Protein AF-A0A955YXK1-F1 (afdb_monomer_lite)

Sequence (145 aa):
RSDIGRSFACVRCGAPLEVPFTFRALNVTCPHCATVNGFEPGTNIRMAELCVHPLCEEAAWQQWLGMRQAERAKNAARPVTIHHLKAYERAQLAFWHAYLSARVRLLPDTAQAFDADLRGKMRFFYDMMDREGPWIQAGRPRDLV

pLDDT: mean 92.09, std 10.31, range [40.41, 98.75]

Secondary structure (DSSP, 8-state):
---TTPPPB-TTT--B------SS-EEEE-TTT--EEEE---HHHHHHGGGHHHHHHHHTHHHHHHHHHHHHHHHH-SS--HHHHHHHHHHHHHHHHHHHHHHHHH-GGGGGGHHHHHHHHHHHHHHHHTT-HHHHHTT---S-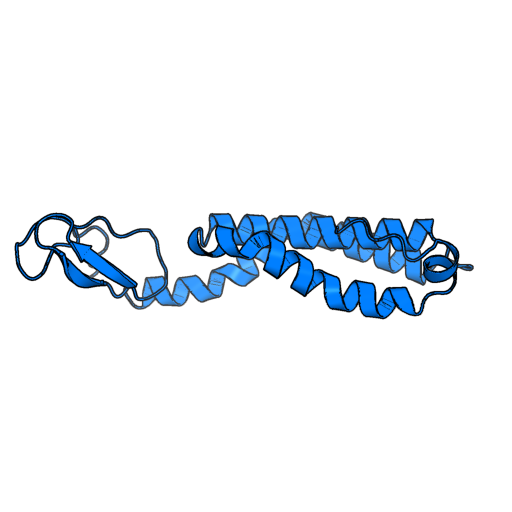-

Structure (mmCIF, N/CA/C/O backbone):
data_AF-A0A955YXK1-F1
#
_entry.id   AF-A0A955YXK1-F1
#
loop_
_atom_site.group_PDB
_atom_site.id
_atom_site.type_symbol
_atom_site.label_atom_id
_atom_site.label_alt_id
_atom_site.label_comp_id
_atom_site.label_asym_id
_atom_site.label_entity_id
_atom_site.label_seq_id
_atom_site.pdbx_PDB_ins_code
_atom_site.Cartn_x
_atom_site.Cartn_y
_atom_site.Cartn_z
_atom_site.occupancy
_atom_site.B_iso_or_equiv
_atom_site.auth_seq_id
_atom_site.auth_comp_id
_atom_site.auth_asym_id
_atom_site.auth_atom_id
_atom_site.pdbx_PDB_model_num
ATOM 1 N N . ARG A 1 1 ? -2.979 1.747 37.521 1.00 40.41 1 ARG A N 1
ATOM 2 C CA . ARG A 1 1 ? -3.430 0.332 37.516 1.00 40.41 1 ARG A CA 1
ATOM 3 C C . ARG A 1 1 ? -3.765 -0.010 36.074 1.00 40.41 1 ARG A C 1
ATOM 5 O O . ARG A 1 1 ? -4.441 0.793 35.454 1.00 40.41 1 ARG A O 1
ATOM 12 N N . SER A 1 2 ? -3.221 -1.090 35.516 1.00 42.56 2 SER A N 1
ATOM 13 C CA . SER A 1 2 ? -3.483 -1.466 34.125 1.00 42.56 2 SER A CA 1
ATOM 14 C C . SER A 1 2 ? -4.878 -2.087 34.015 1.00 42.56 2 SER A C 1
ATOM 16 O O . SER A 1 2 ? -5.072 -3.210 34.468 1.00 42.56 2 SER A O 1
ATOM 18 N N . ASP A 1 3 ? -5.836 -1.385 33.406 1.00 55.44 3 ASP A N 1
ATOM 19 C CA . ASP A 1 3 ? -7.173 -1.909 33.056 1.00 55.44 3 ASP A CA 1
ATOM 20 C C . ASP A 1 3 ? -7.130 -2.910 31.875 1.00 55.44 3 ASP A C 1
ATOM 22 O O . ASP A 1 3 ? -8.092 -3.069 31.125 1.00 55.44 3 ASP A O 1
ATOM 26 N N . ILE A 1 4 ? -6.002 -3.602 31.683 1.00 49.75 4 ILE A N 1
ATOM 27 C CA . ILE A 1 4 ? -5.846 -4.611 30.635 1.00 49.75 4 ILE A CA 1
ATOM 28 C C . ILE A 1 4 ? -6.725 -5.807 31.025 1.00 49.75 4 ILE A C 1
ATOM 30 O O . ILE A 1 4 ? -6.424 -6.508 31.988 1.00 49.75 4 ILE A O 1
ATOM 34 N N . GLY A 1 5 ? -7.829 -6.005 30.297 1.00 56.66 5 GLY A N 1
ATOM 35 C CA . GLY A 1 5 ? -8.773 -7.112 30.494 1.00 56.66 5 GLY A CA 1
ATOM 36 C C . GLY A 1 5 ? -10.094 -6.752 31.185 1.00 56.66 5 GLY A C 1
ATOM 37 O O . GLY A 1 5 ? -10.901 -7.645 31.437 1.00 56.66 5 GLY A O 1
ATOM 38 N N . ARG A 1 6 ? -10.356 -5.474 31.493 1.00 66.69 6 ARG A N 1
ATOM 39 C CA . ARG A 1 6 ? -11.655 -5.064 32.050 1.00 66.69 6 ARG A CA 1
ATOM 40 C C . ARG A 1 6 ? -12.699 -4.962 30.932 1.00 66.69 6 ARG A C 1
ATOM 42 O O . ARG A 1 6 ? -12.473 -4.272 29.943 1.00 66.69 6 ARG A O 1
ATOM 49 N N . SER A 1 7 ? -13.839 -5.637 31.088 1.00 77.31 7 SER A N 1
ATOM 50 C CA . SER A 1 7 ? -14.945 -5.570 30.124 1.00 77.31 7 SER A CA 1
ATOM 51 C C . SER A 1 7 ? -15.477 -4.136 30.019 1.00 77.31 7 SER A C 1
ATOM 53 O O . SER A 1 7 ? -15.894 -3.563 31.029 1.00 77.31 7 SER A O 1
ATOM 55 N N . PHE A 1 8 ? -15.475 -3.560 28.815 1.00 88.25 8 PHE A N 1
ATOM 56 C CA . PHE A 1 8 ? -16.097 -2.263 28.553 1.00 88.25 8 PHE A CA 1
ATOM 57 C C . PHE A 1 8 ? -17.622 -2.414 28.634 1.00 88.25 8 PHE A C 1
ATOM 59 O O . PHE A 1 8 ? -18.180 -3.382 28.122 1.00 88.25 8 PHE A O 1
ATOM 66 N N . ALA A 1 9 ? -18.301 -1.494 29.314 1.00 93.31 9 ALA A N 1
ATOM 67 C CA . ALA A 1 9 ? -19.740 -1.566 29.549 1.00 93.31 9 ALA A CA 1
ATOM 68 C C . ALA A 1 9 ? -20.402 -0.227 29.233 1.00 93.31 9 ALA A C 1
ATOM 70 O O . ALA A 1 9 ? -19.787 0.833 29.352 1.00 93.31 9 ALA A O 1
ATOM 71 N N . CYS A 1 10 ? -21.669 -0.275 28.831 1.00 94.50 10 CYS A N 1
ATOM 72 C CA . CYS A 1 10 ? -22.421 0.920 28.495 1.00 94.50 10 CYS A CA 1
ATOM 73 C C . CYS A 1 10 ? -22.630 1.803 29.728 1.00 94.50 10 CYS A C 1
ATOM 75 O O . CYS A 1 10 ? -23.161 1.347 30.741 1.00 94.50 10 CYS A O 1
ATOM 77 N N . VAL A 1 11 ? -22.316 3.094 29.601 1.00 94.62 11 VAL A N 1
ATOM 78 C CA . VAL A 1 11 ? -22.447 4.070 30.696 1.00 94.62 11 VAL A CA 1
ATOM 79 C C . VAL A 1 11 ? -23.897 4.300 31.131 1.00 94.62 11 VAL A C 1
ATOM 81 O O . VAL A 1 11 ? -24.132 4.773 32.238 1.00 94.62 11 VAL A O 1
ATOM 84 N N . ARG A 1 12 ? -24.875 3.972 30.272 1.00 95.50 12 ARG A N 1
ATOM 85 C CA . ARG A 1 12 ? -26.305 4.160 30.552 1.00 95.50 12 ARG A CA 1
ATOM 86 C C . ARG A 1 12 ? -26.973 2.923 31.143 1.00 95.50 12 ARG A C 1
ATOM 88 O O . ARG A 1 12 ? -27.679 3.045 32.134 1.00 95.50 12 ARG A O 1
ATOM 95 N N . CYS A 1 13 ? -26.819 1.758 30.510 1.00 95.75 13 CYS A N 1
ATOM 96 C CA . CYS A 1 13 ? -27.560 0.548 30.893 1.0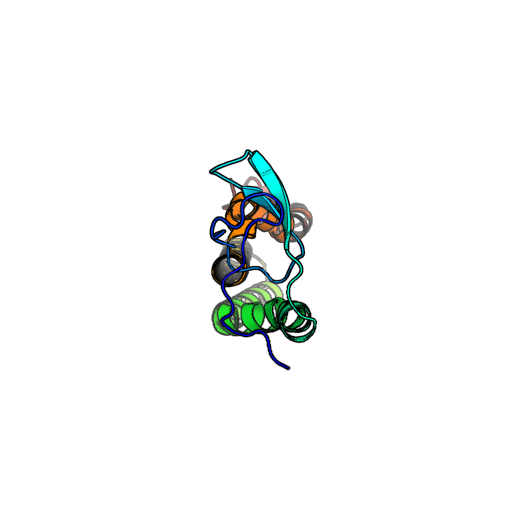0 95.75 13 CYS A CA 1
ATOM 97 C C . CYS A 1 13 ? -26.689 -0.560 31.498 1.00 95.75 13 CYS A C 1
ATOM 99 O O . CYS A 1 13 ? -27.216 -1.612 31.841 1.00 95.75 13 CYS A O 1
ATOM 101 N N . GLY A 1 14 ? -25.368 -0.372 31.584 1.00 94.00 14 GLY A N 1
ATOM 102 C CA . GLY A 1 14 ? -24.438 -1.357 32.146 1.00 94.00 14 GLY A CA 1
ATOM 103 C C . GLY A 1 14 ? -24.218 -2.611 31.294 1.00 94.00 14 GLY A C 1
ATOM 104 O O . GLY A 1 14 ? -23.428 -3.466 31.681 1.00 94.00 14 GLY A O 1
ATOM 105 N N . ALA A 1 15 ? -24.878 -2.732 30.136 1.00 93.81 15 ALA A N 1
ATOM 106 C CA . ALA A 1 15 ? -24.695 -3.871 29.240 1.00 93.81 15 ALA A CA 1
ATOM 107 C C . ALA A 1 15 ? -23.238 -3.945 28.742 1.00 93.81 15 ALA A C 1
ATOM 109 O O . ALA A 1 15 ? -22.654 -2.892 28.452 1.00 93.81 15 ALA A O 1
ATOM 110 N N . PRO A 1 16 ? -22.652 -5.149 28.613 1.00 92.38 16 PRO A N 1
ATOM 111 C CA . PRO A 1 16 ? -21.310 -5.309 28.069 1.00 92.38 16 PRO A CA 1
ATOM 112 C C . PRO A 1 16 ? -21.258 -4.817 26.619 1.00 92.38 16 PRO A C 1
ATOM 114 O O . PRO A 1 16 ? -22.212 -4.979 25.855 1.00 92.38 16 PRO A O 1
ATOM 117 N N . LEU A 1 17 ? -20.142 -4.195 26.254 1.00 91.19 17 LEU A N 1
ATOM 118 C CA . LEU A 1 17 ? -19.874 -3.685 24.918 1.00 91.19 17 LEU A CA 1
ATOM 119 C C . LEU A 1 17 ? -18.644 -4.382 24.351 1.00 91.19 17 LEU A C 1
ATOM 121 O O . LEU A 1 17 ? -17.569 -4.351 24.952 1.00 91.19 17 LEU A O 1
ATOM 125 N N . GLU A 1 18 ? -18.798 -4.969 23.169 1.00 87.88 18 GLU A N 1
ATOM 126 C CA . GLU A 1 18 ? -17.661 -5.432 22.387 1.00 87.88 18 GLU A CA 1
ATOM 127 C C . GLU A 1 18 ? -16.993 -4.234 21.719 1.00 87.88 18 GLU A C 1
ATOM 129 O O . GLU A 1 18 ? -17.614 -3.480 20.967 1.00 87.88 18 GLU A O 1
ATOM 134 N N . VAL A 1 19 ? -15.714 -4.048 22.029 1.00 84.88 19 VAL A N 1
ATOM 135 C CA . VAL A 1 19 ? -14.879 -3.020 21.418 1.00 84.88 19 VAL A CA 1
ATOM 136 C C . VAL A 1 19 ? -13.952 -3.720 20.431 1.00 84.88 19 VAL A C 1
ATOM 138 O O . VAL A 1 19 ? -13.187 -4.590 20.857 1.00 84.88 19 VAL A O 1
ATOM 141 N N . PRO A 1 20 ? -13.989 -3.381 19.130 1.00 80.88 20 PRO A N 1
ATOM 142 C CA . PRO A 1 20 ? -13.028 -3.930 18.184 1.00 80.88 20 PRO A CA 1
ATOM 143 C C . PRO A 1 20 ? -11.612 -3.519 18.592 1.00 80.88 20 PRO A C 1
ATOM 145 O O . PRO A 1 20 ? -11.404 -2.427 19.123 1.00 80.88 20 PRO A O 1
ATOM 148 N N . PHE A 1 21 ? -10.623 -4.377 18.335 1.00 80.06 21 PHE A N 1
ATOM 149 C CA . PHE A 1 21 ? -9.234 -4.006 18.583 1.00 80.06 21 PHE A CA 1
ATOM 150 C C . PHE A 1 21 ? -8.877 -2.749 17.783 1.00 80.06 21 PHE A C 1
ATOM 152 O O . PHE A 1 21 ? -9.132 -2.664 16.582 1.00 80.06 21 PHE A O 1
ATOM 159 N N . THR A 1 22 ? -8.301 -1.768 18.469 1.00 79.94 22 THR A N 1
ATOM 160 C CA . THR A 1 22 ? -8.033 -0.444 17.919 1.00 79.94 22 THR A CA 1
ATOM 161 C C . THR A 1 22 ? -6.900 0.225 18.687 1.00 79.94 22 THR A C 1
ATOM 163 O O . THR A 1 22 ? -6.743 0.037 19.896 1.00 79.94 22 THR A O 1
ATOM 166 N N . PHE A 1 23 ? -6.134 1.065 17.998 1.00 84.75 23 PHE A N 1
ATOM 167 C CA . PHE A 1 23 ? -5.234 2.012 18.657 1.00 84.75 23 PHE A CA 1
ATOM 168 C C . PHE A 1 23 ? -5.840 3.411 18.785 1.00 84.75 23 PHE A C 1
ATOM 170 O O . PHE A 1 23 ? -5.230 4.295 19.377 1.00 84.75 23 PHE A O 1
ATOM 177 N N . ARG A 1 24 ? -7.051 3.614 18.260 1.00 83.50 24 ARG A N 1
ATOM 178 C CA . ARG A 1 24 ? -7.720 4.912 18.159 1.00 83.50 24 ARG A CA 1
ATOM 179 C C . ARG A 1 24 ? -8.956 4.985 19.034 1.00 83.50 24 ARG A C 1
ATOM 181 O O . ARG A 1 24 ? -9.636 3.983 19.250 1.00 83.50 24 ARG A O 1
ATOM 188 N N . ALA A 1 25 ? -9.266 6.201 19.464 1.00 87.56 25 ALA A N 1
ATOM 189 C CA . ALA A 1 25 ? -10.546 6.515 20.071 1.00 87.56 25 ALA A CA 1
ATOM 190 C C . ALA A 1 25 ? -11.690 6.168 19.111 1.00 87.56 25 ALA A C 1
ATOM 192 O O . ALA A 1 25 ? -11.597 6.441 17.910 1.00 87.56 25 ALA A O 1
ATOM 193 N N . LEU A 1 26 ? -12.768 5.587 19.627 1.00 88.62 26 LEU A N 1
ATOM 194 C CA . LEU A 1 26 ? -13.930 5.238 18.816 1.00 88.62 26 LEU A CA 1
ATOM 195 C C . LEU A 1 26 ? -15.237 5.371 19.586 1.00 88.62 26 LEU A C 1
ATOM 197 O O . LEU A 1 26 ? -15.288 5.266 20.810 1.00 88.62 26 LEU A O 1
ATOM 201 N N . ASN A 1 27 ? -16.306 5.578 18.828 1.00 92.31 27 ASN A N 1
ATOM 202 C CA . ASN A 1 27 ? -17.664 5.625 19.341 1.00 92.31 27 ASN A CA 1
ATOM 203 C C . ASN A 1 27 ? -18.308 4.241 19.193 1.00 92.31 27 ASN A C 1
ATOM 205 O O . ASN A 1 27 ? -18.487 3.761 18.075 1.00 92.31 27 ASN A O 1
ATOM 209 N N . VAL A 1 28 ? -18.674 3.614 20.313 1.00 91.75 28 VAL A N 1
ATOM 210 C CA . VAL A 1 28 ? -19.393 2.332 20.351 1.00 91.75 28 VAL A CA 1
ATOM 211 C C . VAL A 1 28 ? -20.859 2.572 20.673 1.00 91.75 28 VAL A C 1
ATOM 213 O O . VAL A 1 28 ? -21.213 2.993 21.780 1.00 91.75 28 VAL A O 1
ATOM 216 N N . THR A 1 29 ? -21.732 2.260 19.724 1.00 94.00 29 THR A N 1
ATOM 217 C CA . THR A 1 29 ? -23.177 2.268 19.959 1.00 94.00 29 THR A CA 1
ATOM 218 C C . THR A 1 29 ? -23.586 1.017 20.728 1.00 94.00 29 THR A C 1
ATOM 220 O O . THR A 1 29 ? -23.306 -0.103 20.312 1.00 94.00 29 THR A O 1
ATOM 223 N N . CYS A 1 30 ? -24.271 1.199 21.857 1.00 94.62 30 CYS A N 1
ATOM 224 C CA . CYS A 1 30 ? -24.789 0.093 22.649 1.00 94.62 30 CYS A CA 1
ATOM 225 C C . CYS A 1 30 ? -25.927 -0.622 21.904 1.00 94.62 30 CYS A C 1
ATOM 227 O O . CYS A 1 30 ? -26.934 0.026 21.608 1.00 94.62 30 CYS A O 1
ATOM 229 N N . PRO A 1 31 ? -25.843 -1.946 21.681 1.00 94.38 31 PRO A N 1
ATOM 230 C CA . PRO A 1 31 ? -26.893 -2.685 20.981 1.00 94.38 31 PRO A CA 1
ATOM 231 C C . PRO A 1 31 ? -28.198 -2.776 21.787 1.00 94.38 31 PRO A C 1
ATOM 233 O O . PRO A 1 31 ? -29.260 -2.969 21.209 1.00 94.38 31 PRO A O 1
ATOM 236 N N . HIS A 1 32 ? -28.142 -2.607 23.114 1.00 95.50 32 HIS A N 1
ATOM 237 C CA . HIS A 1 32 ? -29.314 -2.723 23.986 1.00 95.50 32 HIS A CA 1
ATOM 238 C C . HIS A 1 32 ? -30.112 -1.417 24.118 1.00 95.50 32 HIS A C 1
ATOM 240 O O . HIS A 1 32 ? -31.338 -1.438 24.159 1.00 95.50 32 HIS A O 1
ATOM 246 N N . CYS A 1 33 ? -29.442 -0.269 24.263 1.00 95.88 33 CYS A N 1
ATOM 247 C CA . CYS A 1 33 ? -30.112 1.010 24.554 1.00 95.88 33 CYS A CA 1
ATOM 248 C C . CYS A 1 33 ? -29.775 2.139 23.571 1.00 95.88 33 CYS A C 1
ATOM 250 O O . CYS A 1 33 ? -30.110 3.294 23.840 1.00 95.88 33 CYS A O 1
ATOM 252 N N . ALA A 1 34 ? -29.067 1.824 22.480 1.00 95.62 34 ALA A N 1
ATOM 253 C CA . ALA A 1 34 ? -28.639 2.751 21.428 1.00 95.62 34 ALA A CA 1
ATOM 254 C C . ALA A 1 34 ? -27.785 3.947 21.899 1.00 95.62 34 ALA A C 1
ATOM 256 O O . ALA A 1 34 ? -27.520 4.870 21.133 1.00 95.62 34 ALA A O 1
ATOM 257 N N . THR A 1 35 ? -27.319 3.948 23.151 1.00 96.88 35 THR A N 1
ATOM 258 C CA . THR A 1 35 ? -26.437 5.007 23.661 1.00 96.88 35 THR A CA 1
ATOM 259 C C . THR A 1 35 ? -25.055 4.873 23.036 1.00 96.88 35 THR A C 1
ATOM 261 O O . THR A 1 35 ? -24.511 3.771 22.994 1.00 96.88 35 THR A O 1
ATOM 264 N N . VAL A 1 36 ? -24.480 5.986 22.582 1.00 95.62 36 VAL A N 1
ATOM 265 C CA . VAL A 1 36 ? -23.114 6.047 22.049 1.00 95.62 36 VAL A CA 1
ATOM 266 C C . VAL A 1 36 ? -22.126 6.232 23.202 1.00 95.62 36 VAL A C 1
ATOM 268 O O . VAL A 1 36 ? -22.291 7.132 24.021 1.00 95.62 36 VAL A O 1
ATOM 271 N N . ASN A 1 37 ? -21.111 5.373 23.275 1.00 94.38 37 ASN A N 1
ATOM 272 C CA . ASN A 1 37 ? -20.096 5.361 24.327 1.00 94.38 37 ASN A CA 1
ATOM 273 C C . ASN A 1 37 ? -18.735 5.665 23.698 1.00 94.38 37 ASN A C 1
ATOM 275 O O . ASN A 1 37 ? -18.363 5.029 22.715 1.00 94.38 37 ASN A O 1
ATOM 279 N N . GLY A 1 38 ? -17.989 6.611 24.268 1.00 92.25 38 GLY A N 1
ATOM 280 C CA . GLY A 1 38 ? -16.611 6.870 23.860 1.00 92.25 38 GLY A CA 1
ATOM 281 C C . GLY A 1 38 ? -15.675 5.829 24.465 1.00 92.25 38 GLY A C 1
ATOM 282 O O . GLY A 1 38 ? -15.609 5.694 25.686 1.00 92.25 38 GLY A O 1
ATOM 283 N N . PHE A 1 39 ? -14.959 5.099 23.618 1.00 89.69 39 PHE A N 1
ATOM 284 C CA . PHE A 1 39 ? -13.863 4.229 24.019 1.00 89.69 39 PHE A CA 1
ATOM 285 C C . PHE A 1 39 ? -12.534 4.912 23.689 1.00 89.69 39 PHE A C 1
ATOM 287 O O . PHE A 1 39 ? -12.282 5.236 22.530 1.00 89.69 39 PHE A O 1
ATOM 294 N N . GLU A 1 40 ? -11.684 5.099 24.699 1.00 87.44 40 GLU A N 1
ATOM 295 C CA . GLU A 1 40 ? -10.314 5.595 24.543 1.00 87.44 40 GLU A CA 1
ATOM 296 C C . GLU A 1 40 ? -9.337 4.464 24.906 1.00 87.44 40 GLU A C 1
ATOM 298 O O . GLU A 1 40 ? -9.318 4.017 26.060 1.00 87.44 40 GLU A O 1
ATOM 303 N N . PRO A 1 41 ? -8.508 3.992 23.961 1.00 84.50 41 PRO A N 1
ATOM 304 C CA . PRO A 1 41 ? -7.415 3.090 24.285 1.00 84.50 41 PRO A CA 1
ATOM 305 C C . PRO A 1 41 ? -6.431 3.775 25.240 1.00 84.50 41 PRO A C 1
ATOM 307 O O . PRO A 1 41 ? -6.067 4.935 25.052 1.00 84.50 41 PRO A O 1
ATOM 310 N N . GLY A 1 42 ? -5.941 3.053 26.250 1.00 83.94 42 GLY A N 1
ATOM 311 C CA . GLY A 1 42 ? -4.927 3.595 27.159 1.00 83.94 42 GLY A CA 1
ATOM 312 C C . GLY A 1 42 ? -3.654 4.038 26.418 1.00 83.94 42 GLY A C 1
ATOM 313 O O . GLY A 1 42 ? -3.314 3.485 25.372 1.00 83.94 42 GLY A O 1
ATOM 314 N N . THR A 1 43 ? -2.907 4.993 26.986 1.00 83.44 43 THR A N 1
ATOM 315 C CA . THR A 1 43 ? -1.724 5.618 26.356 1.00 83.44 43 THR A CA 1
ATOM 316 C C . THR A 1 43 ? -0.736 4.611 25.765 1.00 83.44 43 THR A C 1
ATOM 318 O O . THR A 1 43 ? -0.265 4.800 24.650 1.00 83.44 43 THR A O 1
ATOM 321 N N . ASN A 1 44 ? -0.461 3.507 26.465 1.00 81.25 44 ASN A N 1
ATOM 322 C CA . ASN A 1 44 ? 0.460 2.472 25.982 1.00 81.25 44 ASN A CA 1
ATOM 323 C C . ASN A 1 44 ? -0.028 1.798 24.690 1.00 81.25 44 ASN A C 1
ATOM 325 O O . ASN A 1 44 ? 0.781 1.498 23.818 1.00 81.25 44 ASN A O 1
ATOM 329 N N . ILE A 1 45 ? -1.340 1.584 24.553 1.00 81.44 45 ILE A N 1
ATOM 330 C CA . ILE A 1 45 ? -1.938 1.015 23.340 1.00 81.44 45 ILE A CA 1
ATOM 331 C C . ILE A 1 45 ? -1.865 2.045 22.209 1.00 81.44 45 ILE A C 1
ATOM 333 O O . ILE A 1 45 ? -1.421 1.704 21.121 1.00 81.44 45 ILE A O 1
ATOM 337 N N . ARG A 1 46 ? -2.177 3.321 22.468 1.00 81.25 46 ARG A N 1
ATOM 338 C CA . ARG A 1 46 ? -1.992 4.394 21.470 1.00 81.25 46 ARG A CA 1
ATOM 339 C C . ARG A 1 46 ? -0.558 4.482 20.954 1.00 81.25 46 ARG A C 1
ATOM 341 O O . ARG A 1 46 ? -0.345 4.617 19.755 1.00 81.25 46 ARG A O 1
ATOM 348 N N . MET A 1 47 ? 0.427 4.360 21.841 1.00 84.25 47 MET A N 1
ATOM 349 C CA . MET A 1 47 ? 1.838 4.374 21.449 1.00 84.25 47 MET A CA 1
ATOM 350 C C . MET A 1 47 ? 2.214 3.189 20.552 1.00 84.25 47 MET A C 1
ATOM 352 O O . MET A 1 47 ? 3.095 3.335 19.708 1.00 84.25 47 MET A O 1
ATOM 356 N N . ALA A 1 48 ? 1.530 2.047 20.671 1.00 84.94 48 ALA A N 1
ATOM 357 C CA . ALA A 1 48 ? 1.758 0.901 19.796 1.00 84.94 48 ALA A CA 1
ATOM 358 C C . ALA A 1 48 ? 1.343 1.163 18.333 1.00 84.94 48 ALA A C 1
ATOM 360 O O . ALA A 1 48 ? 1.879 0.507 17.440 1.00 84.94 48 ALA A O 1
ATOM 361 N N . GLU A 1 49 ? 0.483 2.157 18.049 1.00 86.38 49 GLU A N 1
ATOM 362 C CA . GLU A 1 49 ? 0.174 2.572 16.665 1.00 86.38 49 GLU A CA 1
ATOM 363 C C . GLU A 1 49 ? 1.443 3.009 15.915 1.00 86.38 49 GLU A C 1
ATOM 365 O O . GLU A 1 49 ? 1.587 2.752 14.719 1.00 86.38 49 GLU A O 1
ATOM 370 N N . LEU A 1 50 ? 2.412 3.600 16.625 1.00 87.94 50 LEU A N 1
ATOM 371 C CA . LEU A 1 50 ? 3.689 4.036 16.049 1.00 87.94 50 LEU A CA 1
ATOM 372 C C . LEU A 1 50 ? 4.540 2.862 15.548 1.00 87.94 50 LEU A C 1
ATOM 374 O O . LEU A 1 50 ? 5.376 3.038 14.664 1.00 87.94 50 LEU A O 1
ATOM 378 N N . CYS A 1 51 ? 4.313 1.657 16.075 1.00 91.75 51 CYS A N 1
ATOM 379 C CA . CYS A 1 51 ? 5.006 0.450 15.640 1.00 91.75 51 CYS A CA 1
ATOM 380 C C . CYS A 1 51 ? 4.409 -0.149 14.359 1.00 91.75 51 CYS A C 1
ATOM 382 O O . CYS A 1 51 ? 5.049 -0.998 13.744 1.00 91.75 51 CYS A O 1
ATOM 384 N N . VAL A 1 52 ? 3.218 0.279 13.917 1.00 92.88 52 VAL A N 1
ATOM 385 C CA . VAL A 1 52 ? 2.560 -0.315 12.740 1.00 92.88 52 VAL A CA 1
ATOM 386 C C . VAL A 1 52 ? 3.418 -0.157 11.488 1.00 92.88 52 VAL A C 1
ATOM 388 O O . VAL A 1 52 ? 3.608 -1.123 10.756 1.00 92.88 52 VAL A O 1
ATOM 391 N N . HIS A 1 53 ? 3.961 1.038 11.248 1.00 94.62 53 HIS A N 1
ATOM 392 C CA . HIS A 1 53 ? 4.794 1.302 10.075 1.00 94.62 53 HIS A CA 1
ATOM 393 C C . HIS A 1 53 ? 6.049 0.410 10.010 1.00 94.62 53 HIS A C 1
ATOM 395 O O . HIS A 1 53 ? 6.152 -0.336 9.035 1.00 94.62 53 HIS A O 1
ATOM 401 N N . PRO A 1 54 ? 6.949 0.395 11.019 1.00 96.81 54 PRO A N 1
ATOM 402 C CA . PRO A 1 54 ? 8.144 -0.448 10.965 1.00 96.81 54 PRO A CA 1
ATOM 403 C C . PRO A 1 54 ? 7.813 -1.946 10.905 1.00 96.81 54 PRO A C 1
ATOM 405 O O . PRO A 1 54 ? 8.505 -2.696 10.226 1.00 96.81 54 PRO A O 1
ATOM 408 N N . LEU A 1 55 ? 6.720 -2.397 11.535 1.00 97.00 55 LEU A N 1
ATOM 409 C CA . LEU A 1 55 ? 6.272 -3.790 11.411 1.00 97.00 55 LEU A CA 1
ATOM 410 C C . LEU A 1 55 ? 5.808 -4.133 9.988 1.00 97.00 55 LEU A C 1
ATOM 412 O O . LEU A 1 55 ? 6.048 -5.243 9.516 1.00 97.00 55 LEU A O 1
ATOM 416 N N . CYS A 1 56 ? 5.155 -3.200 9.290 1.00 98.06 56 CYS A N 1
ATOM 417 C CA . CYS A 1 56 ? 4.775 -3.393 7.889 1.00 98.06 56 CYS A CA 1
ATOM 418 C C . CYS A 1 56 ? 5.995 -3.388 6.958 1.00 98.06 56 CYS A C 1
ATOM 420 O O . CYS A 1 56 ? 6.014 -4.146 5.989 1.00 98.06 56 CYS A O 1
ATOM 422 N N . GLU A 1 57 ? 7.003 -2.556 7.240 1.00 97.81 57 GLU A N 1
ATOM 423 C CA . GLU A 1 57 ? 8.270 -2.558 6.497 1.00 97.81 57 GLU A CA 1
ATOM 424 C C . GLU A 1 57 ? 9.008 -3.887 6.656 1.00 97.81 57 GLU A C 1
ATOM 426 O O . GLU A 1 57 ? 9.383 -4.496 5.654 1.00 97.81 57 GLU A O 1
ATOM 431 N N . GLU A 1 58 ? 9.130 -4.376 7.891 1.00 98.44 58 GLU A N 1
ATOM 432 C CA . GLU A 1 58 ? 9.750 -5.670 8.185 1.00 98.44 58 GLU A CA 1
ATOM 433 C C . GLU A 1 58 ? 8.991 -6.819 7.503 1.00 98.44 58 GLU A C 1
ATOM 435 O O . GLU A 1 58 ? 9.583 -7.675 6.845 1.00 98.44 58 GLU A O 1
ATOM 440 N N . ALA A 1 59 ? 7.656 -6.807 7.565 1.00 98.31 59 ALA A N 1
ATOM 441 C CA . ALA A 1 59 ? 6.826 -7.817 6.910 1.00 98.31 59 ALA A CA 1
ATOM 442 C C . ALA A 1 59 ? 6.962 -7.822 5.374 1.00 98.31 59 ALA A C 1
ATOM 444 O O . ALA A 1 59 ? 6.773 -8.866 4.747 1.00 98.31 59 ALA A O 1
ATOM 445 N N . ALA A 1 60 ? 7.282 -6.677 4.765 1.00 98.62 60 ALA A N 1
ATOM 446 C CA . ALA A 1 60 ? 7.463 -6.518 3.322 1.00 98.62 60 ALA A CA 1
ATOM 447 C C . ALA A 1 60 ? 8.942 -6.547 2.886 1.00 98.62 60 ALA A C 1
ATOM 449 O O . ALA A 1 60 ? 9.248 -6.257 1.724 1.00 98.62 60 ALA A O 1
ATOM 450 N N . TRP A 1 61 ? 9.865 -6.894 3.791 1.00 98.56 61 TRP A N 1
ATOM 451 C CA . TRP A 1 61 ? 11.308 -6.765 3.579 1.00 98.56 61 TRP A CA 1
ATOM 452 C C . TRP A 1 61 ? 11.812 -7.520 2.344 1.00 98.56 61 TRP A C 1
ATOM 454 O O . TRP A 1 61 ? 12.564 -6.979 1.532 1.00 98.56 61 TRP A O 1
ATOM 464 N N . GLN A 1 62 ? 11.354 -8.757 2.138 1.00 98.69 62 GLN A N 1
ATOM 465 C CA . GLN A 1 62 ? 11.777 -9.564 0.987 1.00 98.69 62 GLN A CA 1
ATOM 466 C C . GLN A 1 62 ? 11.316 -8.956 -0.345 1.00 98.69 62 GLN A C 1
ATOM 468 O O . GLN A 1 62 ? 12.077 -8.903 -1.313 1.00 98.69 62 GLN A O 1
ATOM 473 N N . GLN A 1 63 ? 10.087 -8.440 -0.398 1.00 98.75 63 GLN A N 1
ATOM 474 C CA . GLN A 1 63 ? 9.559 -7.768 -1.582 1.00 98.75 63 GLN A CA 1
ATOM 475 C C . GLN A 1 63 ? 10.264 -6.430 -1.820 1.00 98.75 63 GLN A C 1
ATOM 477 O O . GLN A 1 63 ? 10.531 -6.081 -2.970 1.00 98.75 63 GLN A O 1
ATOM 482 N N . TRP A 1 64 ? 10.633 -5.714 -0.755 1.00 98.56 64 TRP A N 1
ATOM 483 C CA . TRP A 1 64 ? 11.450 -4.508 -0.857 1.00 98.56 64 TRP A CA 1
ATOM 484 C C . TRP A 1 64 ? 12.821 -4.806 -1.478 1.00 98.56 64 TRP A C 1
ATOM 486 O O . TRP A 1 64 ? 13.233 -4.118 -2.414 1.00 98.56 64 TRP A O 1
ATOM 496 N N . LEU A 1 65 ? 13.503 -5.870 -1.037 1.00 98.69 65 LEU A N 1
ATOM 497 C CA . LEU A 1 65 ? 14.768 -6.306 -1.638 1.00 98.69 65 LEU A CA 1
ATOM 498 C C . LEU A 1 65 ? 14.605 -6.635 -3.130 1.00 98.69 65 LEU A C 1
ATOM 500 O O . LEU A 1 65 ? 15.396 -6.160 -3.951 1.00 98.69 65 LEU A O 1
ATOM 504 N N . GLY A 1 66 ? 13.552 -7.375 -3.496 1.00 98.62 66 GLY A N 1
ATOM 505 C CA . GLY A 1 66 ? 13.229 -7.682 -4.894 1.00 98.62 66 GLY A CA 1
ATOM 506 C C . GLY A 1 66 ? 12.959 -6.428 -5.734 1.00 98.62 66 GLY A C 1
ATOM 507 O O . GLY A 1 66 ? 13.477 -6.292 -6.845 1.00 98.62 66 GLY A O 1
ATOM 508 N N . MET A 1 67 ? 12.230 -5.458 -5.180 1.00 98.56 67 MET A N 1
ATOM 509 C CA . MET A 1 67 ? 11.999 -4.153 -5.803 1.00 98.56 67 MET A CA 1
ATOM 510 C C . MET A 1 67 ? 13.308 -3.398 -6.049 1.00 98.56 67 MET A C 1
ATOM 512 O O . MET A 1 67 ? 13.528 -2.900 -7.155 1.00 98.56 67 MET A O 1
ATOM 516 N N . ARG A 1 68 ? 14.208 -3.346 -5.058 1.00 98.56 68 ARG A N 1
ATOM 517 C CA . ARG A 1 68 ? 15.515 -2.679 -5.194 1.00 98.56 68 ARG A CA 1
ATOM 518 C C . ARG A 1 68 ? 16.419 -3.386 -6.199 1.00 98.56 68 ARG A C 1
ATOM 520 O O . ARG A 1 68 ? 17.164 -2.722 -6.919 1.00 98.56 68 ARG A O 1
ATOM 527 N N . GLN A 1 69 ? 16.348 -4.711 -6.292 1.00 98.62 69 GLN A N 1
ATOM 528 C CA . GLN A 1 69 ? 17.062 -5.469 -7.318 1.00 98.62 69 GLN A CA 1
ATOM 529 C C . GLN A 1 69 ? 16.543 -5.140 -8.725 1.00 98.62 69 GLN A C 1
ATOM 531 O O . GLN A 1 69 ? 17.349 -4.852 -9.612 1.00 98.62 69 GLN A O 1
ATOM 536 N N . ALA A 1 70 ? 15.222 -5.125 -8.927 1.00 98.50 70 ALA A N 1
ATOM 537 C CA . ALA A 1 70 ? 14.614 -4.783 -10.213 1.00 98.50 70 ALA A CA 1
ATOM 538 C C . ALA A 1 70 ? 14.926 -3.334 -10.634 1.00 98.50 70 ALA A C 1
ATOM 540 O O . ALA A 1 70 ? 15.248 -3.078 -11.795 1.00 98.50 70 ALA A O 1
ATOM 541 N N . GLU A 1 71 ? 14.918 -2.396 -9.683 1.00 98.31 71 GLU A N 1
ATOM 542 C CA . GLU A 1 71 ? 15.325 -1.007 -9.911 1.00 98.31 71 GLU A CA 1
ATOM 543 C C . GLU A 1 71 ? 16.786 -0.908 -10.373 1.00 98.31 71 GLU A C 1
ATOM 545 O O . GLU A 1 71 ? 17.086 -0.231 -11.359 1.00 98.31 71 GLU A O 1
ATOM 550 N N . ARG A 1 72 ? 17.703 -1.613 -9.696 1.00 98.50 72 ARG A N 1
ATOM 551 C CA . ARG A 1 72 ? 19.121 -1.663 -10.083 1.00 98.50 72 ARG A CA 1
ATOM 552 C C . ARG A 1 72 ? 19.303 -2.265 -11.472 1.00 98.50 72 ARG A C 1
ATOM 554 O O . ARG A 1 72 ? 20.047 -1.700 -12.267 1.00 98.50 72 ARG A O 1
ATOM 561 N N . ALA A 1 73 ? 18.607 -3.361 -11.778 1.00 98.19 73 ALA A N 1
ATOM 562 C CA . ALA A 1 73 ? 18.653 -3.994 -13.095 1.00 98.19 73 ALA A CA 1
ATOM 563 C C . ALA A 1 73 ? 18.176 -3.034 -14.197 1.00 98.19 73 ALA A C 1
ATOM 565 O O . ALA A 1 73 ? 18.869 -2.858 -15.198 1.00 98.19 73 ALA A O 1
ATOM 566 N N . LYS A 1 74 ? 17.054 -2.333 -13.975 1.00 97.44 74 LYS A N 1
ATOM 567 C CA . LYS A 1 74 ? 16.567 -1.272 -14.868 1.00 97.44 74 LYS A CA 1
ATOM 568 C C . LY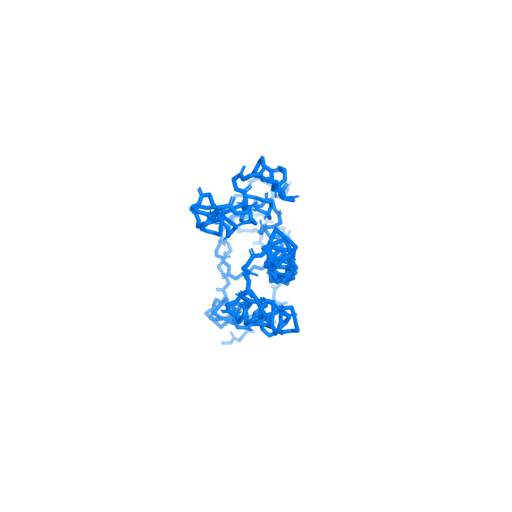S A 1 74 ? 17.619 -0.176 -15.064 1.00 97.44 74 LYS A C 1
ATOM 570 O O . LYS A 1 74 ? 17.914 0.194 -16.194 1.00 97.44 74 LYS A O 1
ATOM 575 N N . ASN A 1 75 ? 18.199 0.332 -13.978 1.00 96.94 75 ASN A N 1
ATOM 576 C CA . ASN A 1 75 ? 19.160 1.436 -14.031 1.00 96.94 75 ASN A CA 1
ATOM 577 C C . ASN A 1 75 ? 20.493 1.043 -14.688 1.00 96.94 75 ASN A C 1
ATOM 579 O O . ASN A 1 75 ? 21.142 1.905 -15.285 1.00 96.94 75 ASN A O 1
ATOM 583 N N . ALA A 1 76 ? 20.895 -0.227 -14.597 1.00 97.88 76 ALA A N 1
ATOM 584 C CA . ALA A 1 76 ? 22.104 -0.761 -15.224 1.00 97.88 76 ALA A CA 1
ATOM 585 C C . ALA A 1 76 ? 21.918 -1.096 -16.716 1.00 97.88 76 ALA A C 1
ATOM 587 O O . ALA A 1 76 ? 22.891 -1.089 -17.467 1.00 97.88 76 ALA A O 1
ATOM 588 N N . ALA A 1 77 ? 20.688 -1.366 -17.164 1.00 97.31 77 ALA A N 1
ATOM 589 C CA . ALA A 1 77 ? 20.409 -1.766 -18.539 1.00 97.31 77 ALA A CA 1
ATOM 590 C C . ALA A 1 77 ? 20.725 -0.654 -19.556 1.00 97.31 77 ALA A C 1
ATOM 592 O O . ALA A 1 77 ? 20.318 0.501 -19.402 1.00 97.31 77 ALA A O 1
ATOM 593 N N . ARG A 1 78 ? 21.432 -1.006 -20.633 1.00 95.94 78 ARG A N 1
ATOM 594 C CA . ARG A 1 78 ? 21.716 -0.129 -21.778 1.00 95.94 78 ARG A CA 1
ATOM 595 C C . ARG A 1 78 ? 21.544 -0.941 -23.075 1.00 95.94 78 ARG A C 1
ATOM 597 O O . ARG A 1 78 ? 22.423 -1.745 -23.372 1.00 95.94 78 ARG A O 1
ATOM 604 N N . PRO A 1 79 ? 20.446 -0.766 -23.840 1.00 94.94 79 PRO A N 1
ATOM 605 C CA . PRO A 1 79 ? 19.298 0.113 -23.585 1.00 94.94 79 PRO A CA 1
ATOM 606 C C . PRO A 1 79 ? 18.332 -0.440 -22.520 1.00 94.94 79 PRO A C 1
ATOM 608 O O . PRO A 1 79 ? 18.265 -1.644 -22.275 1.00 94.94 79 PRO A O 1
ATOM 611 N N . VAL A 1 80 ? 17.536 0.448 -21.917 1.00 97.06 80 VAL A N 1
ATOM 612 C CA . VAL A 1 80 ? 16.370 0.051 -21.110 1.00 97.06 80 VAL A CA 1
ATOM 613 C C . VAL A 1 80 ? 15.275 -0.456 -22.050 1.00 97.06 80 VAL A C 1
ATOM 615 O O . VAL A 1 80 ? 15.048 0.110 -23.116 1.00 97.06 80 VAL A O 1
ATOM 618 N N . THR A 1 81 ? 14.586 -1.525 -21.658 1.00 97.75 81 THR A N 1
ATOM 619 C CA . THR A 1 81 ? 13.509 -2.148 -22.447 1.00 97.75 81 THR A CA 1
ATOM 620 C C . THR A 1 81 ? 12.227 -2.206 -21.630 1.00 97.75 81 THR A C 1
ATOM 622 O O . THR A 1 81 ? 12.266 -2.123 -20.400 1.00 97.75 81 THR A O 1
ATOM 625 N N . ILE A 1 82 ? 11.090 -2.423 -22.295 1.00 97.56 82 ILE A N 1
ATOM 626 C CA . ILE A 1 82 ? 9.802 -2.593 -21.611 1.00 97.56 82 ILE A CA 1
ATOM 627 C C . ILE A 1 82 ? 9.836 -3.724 -20.573 1.00 97.56 82 ILE A C 1
ATOM 629 O O . ILE A 1 82 ? 9.243 -3.594 -19.507 1.00 97.56 82 ILE A O 1
ATOM 633 N N . HIS A 1 83 ? 10.595 -4.796 -20.819 1.00 97.81 83 HIS A N 1
ATOM 634 C CA . HIS A 1 83 ? 10.736 -5.901 -19.869 1.00 97.81 83 HIS A CA 1
ATOM 635 C C . HIS A 1 83 ? 11.366 -5.459 -18.545 1.00 97.81 83 HIS A C 1
ATOM 637 O O . HIS A 1 83 ? 10.889 -5.864 -17.488 1.00 97.81 83 HIS A O 1
ATOM 643 N N . HIS A 1 84 ? 12.379 -4.587 -18.582 1.00 98.19 84 HIS A N 1
ATOM 644 C CA . HIS A 1 84 ? 12.977 -4.027 -17.368 1.00 98.19 84 HIS A CA 1
ATOM 645 C C . HIS A 1 84 ? 11.976 -3.160 -16.593 1.00 98.19 84 HIS A C 1
ATOM 647 O O . HIS A 1 84 ? 11.881 -3.268 -15.370 1.00 98.19 84 HIS A O 1
ATOM 653 N N . LEU A 1 85 ? 11.198 -2.333 -17.300 1.00 98.06 85 LEU A N 1
ATOM 654 C CA . LEU A 1 85 ? 10.192 -1.462 -16.684 1.00 98.06 85 LEU A CA 1
ATOM 655 C C . LEU A 1 85 ? 9.051 -2.271 -16.050 1.00 98.06 85 LEU A C 1
ATOM 657 O O . LEU A 1 85 ? 8.689 -2.013 -14.905 1.00 98.06 85 LEU A O 1
ATOM 661 N N . LYS A 1 86 ? 8.543 -3.301 -16.739 1.00 98.06 86 LYS A N 1
ATOM 662 C CA . LYS A 1 86 ? 7.504 -4.206 -16.214 1.00 98.06 86 LYS A CA 1
ATOM 663 C C . LYS A 1 86 ? 8.004 -5.072 -15.062 1.00 98.06 86 LYS A C 1
ATOM 665 O O . LYS A 1 86 ? 7.260 -5.315 -14.118 1.00 98.06 86 LYS A O 1
ATOM 670 N N . ALA A 1 87 ? 9.257 -5.525 -15.102 1.00 98.19 87 ALA A N 1
ATOM 671 C CA . ALA A 1 87 ? 9.852 -6.226 -13.967 1.00 98.19 87 ALA A CA 1
ATOM 672 C C . ALA A 1 87 ? 9.896 -5.320 -12.727 1.00 98.19 87 ALA A C 1
ATOM 674 O O . ALA A 1 87 ? 9.547 -5.759 -11.631 1.00 98.19 87 ALA A O 1
ATOM 675 N N . TYR A 1 88 ? 10.258 -4.046 -12.907 1.00 98.38 88 TYR A N 1
ATOM 676 C CA . TYR A 1 88 ? 10.265 -3.078 -11.816 1.00 98.38 88 TYR A CA 1
ATOM 677 C C . TYR A 1 88 ? 8.853 -2.742 -11.312 1.00 98.38 88 TYR A C 1
ATOM 679 O O . TYR A 1 88 ? 8.640 -2.720 -10.101 1.00 98.38 88 TYR A O 1
ATOM 687 N N . GLU A 1 89 ? 7.874 -2.572 -12.206 1.00 98.38 89 GLU A N 1
ATOM 688 C CA . GLU A 1 89 ? 6.466 -2.375 -11.834 1.00 98.38 89 GLU A CA 1
ATOM 689 C C . GLU A 1 89 ? 5.936 -3.522 -10.969 1.00 98.38 89 GLU A C 1
ATOM 691 O O . GLU A 1 89 ? 5.407 -3.285 -9.884 1.00 98.38 89 GLU A O 1
ATOM 696 N N . ARG A 1 90 ? 6.103 -4.773 -11.415 1.00 98.50 90 ARG A N 1
ATOM 697 C CA . ARG A 1 90 ? 5.621 -5.947 -10.672 1.00 98.50 90 ARG A CA 1
ATOM 698 C C . ARG A 1 90 ? 6.273 -6.054 -9.302 1.00 98.50 90 ARG A C 1
ATOM 700 O O . ARG A 1 90 ? 5.610 -6.432 -8.341 1.00 98.50 90 ARG A O 1
ATOM 707 N N . ALA A 1 91 ? 7.553 -5.700 -9.200 1.00 98.50 91 ALA A N 1
ATOM 708 C CA . ALA A 1 91 ? 8.253 -5.700 -7.925 1.00 98.50 91 ALA A CA 1
ATOM 709 C C . ALA A 1 91 ? 7.749 -4.585 -6.985 1.00 98.50 91 ALA A C 1
ATOM 711 O O . ALA A 1 91 ? 7.600 -4.834 -5.789 1.00 98.50 91 ALA A O 1
ATOM 712 N N . GLN A 1 92 ? 7.409 -3.397 -7.508 1.00 98.19 92 GLN A N 1
ATOM 713 C CA . GLN A 1 92 ? 6.727 -2.353 -6.726 1.00 98.19 92 GLN A CA 1
ATOM 714 C C . GLN A 1 92 ? 5.347 -2.805 -6.247 1.00 98.19 92 GLN A C 1
ATOM 716 O O . GLN A 1 92 ? 5.030 -2.649 -5.069 1.00 98.19 92 GLN A O 1
ATOM 721 N N . LEU A 1 93 ? 4.542 -3.397 -7.133 1.00 98.25 93 LEU A N 1
ATOM 722 C CA . LEU A 1 93 ? 3.221 -3.922 -6.783 1.00 98.25 93 LEU A CA 1
ATOM 723 C C . LEU A 1 93 ? 3.321 -4.986 -5.690 1.00 98.25 93 LEU A C 1
ATOM 725 O O . LEU A 1 93 ? 2.596 -4.910 -4.703 1.00 98.25 93 LEU A O 1
ATOM 729 N N . ALA A 1 94 ? 4.253 -5.934 -5.822 1.00 98.38 94 ALA A N 1
ATOM 730 C CA . ALA A 1 94 ? 4.481 -6.965 -4.815 1.00 98.38 94 ALA A CA 1
ATOM 731 C C . ALA A 1 94 ? 4.865 -6.366 -3.451 1.00 98.38 94 ALA A C 1
ATOM 733 O O . ALA A 1 94 ? 4.332 -6.792 -2.426 1.00 98.38 94 ALA A O 1
ATOM 734 N N . PHE A 1 95 ? 5.749 -5.363 -3.434 1.00 98.56 95 PHE A N 1
ATOM 735 C CA . PHE A 1 95 ? 6.138 -4.661 -2.210 1.00 98.56 95 PHE A CA 1
ATOM 736 C C . PHE A 1 95 ? 4.957 -3.941 -1.556 1.00 98.56 95 PHE A C 1
ATOM 738 O O . PHE A 1 95 ? 4.658 -4.192 -0.387 1.00 98.56 95 PHE A O 1
ATOM 745 N N . TR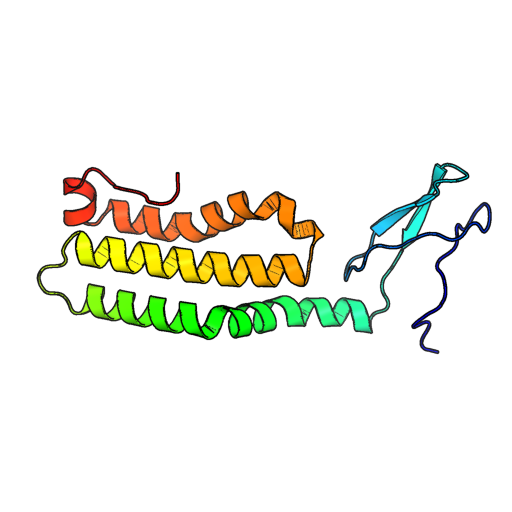P A 1 96 ? 4.248 -3.092 -2.302 1.00 98.44 96 TRP A N 1
ATOM 746 C CA . TRP A 1 96 ? 3.128 -2.335 -1.746 1.00 98.44 96 TRP A CA 1
ATOM 747 C C . TRP A 1 96 ? 1.973 -3.233 -1.319 1.00 98.44 96 TRP A C 1
ATOM 749 O O . TRP A 1 96 ? 1.379 -2.992 -0.271 1.00 98.44 96 TRP A O 1
ATOM 759 N N . HIS A 1 97 ? 1.697 -4.302 -2.065 1.00 98.25 97 HIS A N 1
ATOM 760 C CA . HIS A 1 97 ? 0.696 -5.287 -1.679 1.00 98.25 97 HIS A CA 1
ATOM 761 C C . HIS A 1 97 ? 1.072 -5.983 -0.363 1.00 98.25 97 HIS A C 1
ATOM 763 O O . HIS A 1 97 ? 0.227 -6.094 0.526 1.00 98.25 97 HIS A O 1
ATOM 769 N N . ALA A 1 98 ? 2.326 -6.426 -0.200 1.00 98.56 98 ALA A N 1
ATOM 770 C CA . ALA A 1 98 ? 2.795 -7.045 1.042 1.00 98.56 98 ALA A CA 1
ATOM 771 C C . ALA A 1 98 ? 2.705 -6.074 2.232 1.00 98.56 98 ALA A C 1
ATOM 773 O O . ALA A 1 98 ? 2.142 -6.425 3.272 1.00 98.56 98 ALA A O 1
ATOM 774 N N . TYR A 1 99 ? 3.168 -4.834 2.046 1.00 98.56 99 TYR A N 1
ATOM 775 C CA . TYR A 1 99 ? 3.110 -3.779 3.058 1.00 98.56 99 TYR A CA 1
ATOM 776 C C . TYR A 1 99 ? 1.668 -3.481 3.494 1.00 98.56 99 TYR A C 1
ATOM 778 O O . TYR A 1 99 ? 1.352 -3.490 4.685 1.00 98.56 99 TYR A O 1
ATOM 786 N N . LEU A 1 100 ? 0.765 -3.241 2.538 1.00 98.12 100 LEU A N 1
ATOM 787 C CA . LEU A 1 100 ? -0.633 -2.921 2.834 1.00 98.12 100 LEU A CA 1
ATOM 788 C C . LEU A 1 100 ? -1.371 -4.126 3.426 1.00 98.12 100 LEU A C 1
ATOM 790 O O . LEU A 1 100 ? -2.206 -3.951 4.309 1.00 98.12 100 LEU A O 1
ATOM 794 N N . SER A 1 101 ? -1.023 -5.350 3.022 1.00 98.00 101 SER A N 1
ATOM 795 C CA . SER A 1 101 ? -1.602 -6.567 3.606 1.00 98.00 101 SER A C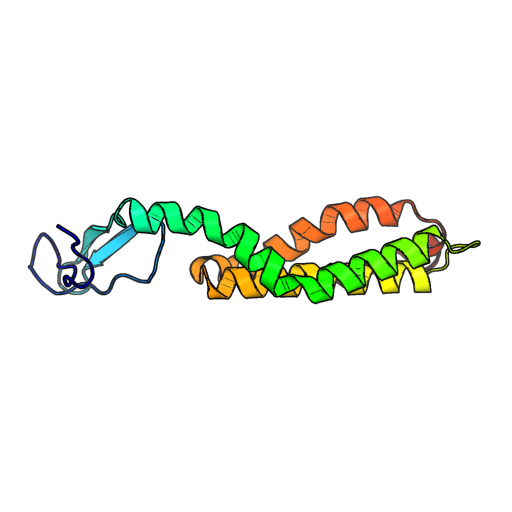A 1
ATOM 796 C C . SER A 1 101 ? -1.206 -6.721 5.073 1.00 98.00 101 SER A C 1
ATOM 798 O O . SER A 1 101 ? -2.046 -7.058 5.908 1.00 98.00 101 SER A O 1
ATOM 800 N N . ALA A 1 102 ? 0.059 -6.449 5.411 1.00 97.75 102 ALA A N 1
ATOM 801 C CA . ALA A 1 102 ? 0.516 -6.421 6.798 1.00 97.75 102 ALA A CA 1
ATOM 802 C C . ALA A 1 102 ? -0.214 -5.334 7.599 1.00 97.75 102 ALA A C 1
ATOM 804 O O . ALA A 1 102 ? -0.678 -5.592 8.711 1.00 97.75 102 ALA A O 1
ATOM 805 N N . ARG A 1 103 ? -0.408 -4.154 6.998 1.00 95.75 103 ARG A N 1
ATOM 806 C CA . ARG A 1 103 ? -1.155 -3.058 7.617 1.00 95.75 103 ARG A CA 1
ATOM 807 C C . ARG A 1 103 ? -2.597 -3.443 7.922 1.00 95.75 103 ARG A C 1
ATOM 809 O O . ARG A 1 103 ? -3.027 -3.205 9.039 1.00 95.75 103 ARG A O 1
ATOM 816 N N . VAL A 1 104 ? -3.305 -4.094 6.999 1.00 95.00 104 VAL A N 1
ATOM 817 C CA . VAL A 1 104 ? -4.681 -4.572 7.225 1.00 95.00 104 VAL A CA 1
ATOM 818 C C . VAL A 1 104 ? -4.754 -5.599 8.356 1.00 95.00 104 VAL A C 1
ATOM 820 O O . VAL A 1 104 ? -5.700 -5.586 9.135 1.00 95.00 104 VAL A O 1
ATOM 823 N N . ARG A 1 105 ? -3.749 -6.469 8.503 1.00 93.06 105 ARG A N 1
ATOM 824 C CA . ARG A 1 105 ? -3.709 -7.427 9.624 1.00 93.06 105 ARG A CA 1
ATOM 825 C C . ARG A 1 105 ? -3.563 -6.734 10.980 1.00 93.06 105 ARG A C 1
ATOM 827 O O . ARG A 1 105 ? -4.136 -7.203 11.956 1.00 93.06 105 ARG A O 1
ATOM 834 N N . LEU A 1 106 ? -2.793 -5.646 11.039 1.00 90.56 106 LEU A N 1
ATOM 835 C CA . LEU A 1 106 ? -2.569 -4.865 12.262 1.00 90.56 106 LEU A CA 1
ATOM 836 C C . LEU A 1 106 ? -3.691 -3.847 12.529 1.00 90.56 106 LEU A C 1
ATOM 838 O O . LEU A 1 106 ? -3.989 -3.553 13.683 1.00 90.56 106 LEU A O 1
ATOM 842 N N . LEU A 1 107 ? -4.296 -3.320 11.463 1.00 89.62 107 LEU A N 1
ATOM 843 C CA . LEU A 1 107 ? -5.337 -2.291 11.437 1.00 89.62 107 LEU A CA 1
ATOM 844 C C . LEU A 1 107 ? -6.479 -2.725 10.497 1.00 89.62 107 LEU A C 1
ATOM 846 O O . LEU A 1 107 ? -6.535 -2.272 9.346 1.00 89.62 107 LEU A O 1
ATOM 850 N N . PRO A 1 108 ? -7.385 -3.616 10.934 1.00 88.06 108 PRO A N 1
ATOM 851 C CA . PRO A 1 108 ? -8.431 -4.158 10.061 1.00 88.06 108 PRO A CA 1
ATOM 852 C C . PRO A 1 108 ? -9.378 -3.106 9.465 1.00 88.06 108 PRO A C 1
ATOM 854 O O . PRO A 1 108 ? -9.921 -3.312 8.382 1.00 88.06 108 PRO A O 1
ATOM 857 N N . ASP A 1 109 ? -9.537 -1.953 10.119 1.00 85.31 109 ASP A N 1
ATOM 858 C CA . ASP A 1 109 ? -10.305 -0.806 9.619 1.00 85.31 109 ASP A CA 1
ATOM 859 C C . ASP A 1 109 ? -9.740 -0.231 8.306 1.00 85.31 109 ASP A C 1
ATOM 861 O O . ASP A 1 109 ? -10.482 0.335 7.503 1.00 85.31 109 ASP A O 1
ATOM 865 N N . THR A 1 110 ? -8.451 -0.444 8.030 1.00 90.25 110 THR A N 1
ATOM 866 C CA . THR A 1 110 ? -7.814 -0.022 6.772 1.00 90.25 110 THR A CA 1
ATOM 867 C C . THR A 1 110 ? -8.144 -0.914 5.572 1.00 90.25 110 THR A C 1
ATOM 869 O O . THR A 1 110 ? -7.845 -0.530 4.441 1.00 90.25 110 THR A O 1
ATOM 872 N N . ALA A 1 111 ? -8.802 -2.065 5.769 1.00 93.75 111 ALA A N 1
ATOM 873 C CA . ALA A 1 111 ? -9.124 -3.003 4.689 1.00 93.75 111 ALA A CA 1
ATOM 874 C C . ALA A 1 111 ? -9.947 -2.360 3.564 1.00 93.75 111 ALA A C 1
ATOM 876 O O . ALA A 1 111 ? -9.694 -2.605 2.387 1.00 93.75 111 ALA A O 1
ATOM 877 N N . GLN A 1 112 ? -10.896 -1.490 3.917 1.00 92.88 112 GLN A N 1
ATOM 878 C CA . GLN A 1 112 ? -11.787 -0.837 2.951 1.00 92.88 112 GLN A CA 1
ATOM 879 C C . GLN A 1 112 ? -11.044 0.129 2.016 1.00 92.88 112 GLN A C 1
ATOM 881 O O . GLN A 1 112 ? -11.500 0.396 0.907 1.00 92.88 112 GLN A O 1
ATOM 886 N N . ALA A 1 113 ? -9.897 0.652 2.458 1.00 94.12 113 ALA A N 1
ATOM 887 C CA . ALA A 1 113 ? -9.083 1.596 1.701 1.00 94.12 113 ALA A CA 1
ATOM 888 C C . ALA A 1 113 ? -7.948 0.920 0.913 1.00 94.12 113 ALA A C 1
ATOM 890 O O . ALA A 1 113 ? -7.213 1.620 0.220 1.00 94.12 113 ALA A O 1
ATOM 891 N N . PHE A 1 114 ? -7.800 -0.410 0.984 1.00 96.56 114 PHE A N 1
ATOM 892 C CA . PHE A 1 114 ? -6.640 -1.132 0.448 1.00 96.56 114 PHE A CA 1
ATOM 893 C C . PHE A 1 114 ? -6.338 -0.789 -1.018 1.00 96.56 114 PHE A C 1
ATOM 895 O O . PHE A 1 114 ? -5.228 -0.365 -1.340 1.00 96.56 114 PHE A O 1
ATOM 902 N N . ASP A 1 115 ? -7.333 -0.907 -1.902 1.00 96.69 115 ASP A N 1
ATOM 903 C CA . ASP A 1 115 ? -7.142 -0.660 -3.336 1.00 96.69 115 ASP A CA 1
ATOM 904 C C . ASP A 1 115 ? -6.863 0.816 -3.641 1.00 96.69 115 ASP A C 1
ATOM 906 O O . ASP A 1 115 ? -6.084 1.147 -4.538 1.00 96.69 115 ASP A O 1
ATOM 910 N N . ALA A 1 116 ? -7.499 1.724 -2.894 1.00 96.69 116 ALA A N 1
ATOM 911 C CA . ALA A 1 116 ? -7.275 3.158 -3.037 1.00 96.69 116 ALA A CA 1
ATOM 912 C C . ALA A 1 116 ? -5.853 3.541 -2.600 1.00 96.69 116 ALA A C 1
ATOM 914 O O . ALA A 1 116 ? -5.175 4.284 -3.314 1.00 96.69 116 ALA A O 1
ATOM 915 N N . ASP A 1 117 ? -5.379 2.975 -1.489 1.00 97.19 117 ASP A N 1
ATOM 916 C CA . ASP A 1 117 ? -4.017 3.150 -0.992 1.00 97.19 117 ASP A CA 1
ATOM 917 C C . ASP A 1 117 ? -2.995 2.575 -1.981 1.00 97.19 117 ASP A C 1
ATOM 919 O O . ASP A 1 117 ? -2.019 3.254 -2.307 1.00 97.19 117 ASP A O 1
ATOM 923 N N . LEU A 1 118 ? -3.226 1.372 -2.522 1.00 97.50 118 LEU A N 1
ATOM 924 C CA . LEU A 1 118 ? -2.337 0.751 -3.510 1.00 97.50 118 LEU A CA 1
ATOM 925 C C . LEU A 1 118 ? -2.215 1.610 -4.778 1.00 97.50 118 LEU A C 1
ATOM 927 O O . LEU A 1 118 ? -1.099 1.897 -5.223 1.00 97.50 118 LEU A O 1
ATOM 931 N N . ARG A 1 119 ? -3.342 2.099 -5.318 1.00 97.19 119 ARG A N 1
ATOM 932 C CA . ARG A 1 119 ? -3.346 3.067 -6.432 1.00 97.19 119 ARG A CA 1
ATOM 933 C C . ARG A 1 119 ? -2.588 4.343 -6.080 1.00 97.19 119 ARG A C 1
ATOM 935 O O . ARG A 1 119 ? -1.788 4.819 -6.887 1.00 97.19 119 ARG A O 1
ATOM 942 N N . GLY A 1 120 ? -2.789 4.872 -4.874 1.00 97.06 120 GLY A N 1
ATOM 943 C CA . GLY A 1 120 ? -2.076 6.049 -4.380 1.00 97.06 120 GLY A CA 1
ATOM 944 C C . GLY A 1 120 ? -0.558 5.850 -4.337 1.00 97.06 120 GLY A C 1
ATOM 945 O O . GLY A 1 120 ? 0.187 6.721 -4.789 1.00 97.06 120 GLY A O 1
ATOM 946 N N . LYS A 1 121 ? -0.092 4.688 -3.862 1.00 97.00 121 LYS A N 1
ATOM 947 C CA . LYS A 1 121 ? 1.336 4.336 -3.815 1.00 97.00 121 LYS A CA 1
ATOM 948 C C . LYS A 1 121 ? 1.955 4.187 -5.203 1.00 97.00 121 LYS A C 1
ATOM 950 O O . LYS A 1 121 ? 3.072 4.653 -5.422 1.00 97.00 121 LYS A O 1
ATOM 955 N N . MET A 1 122 ? 1.222 3.598 -6.146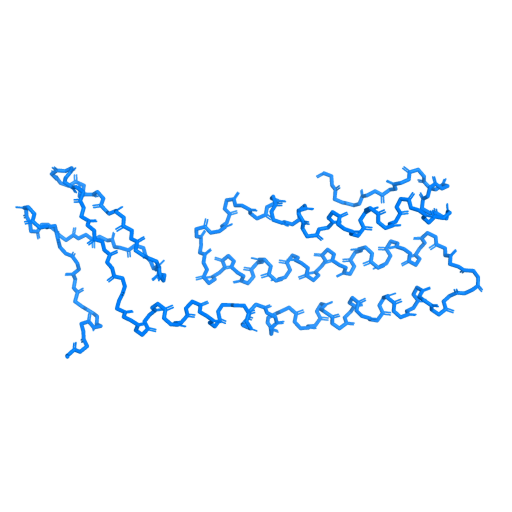 1.00 97.94 122 MET A N 1
ATOM 956 C CA . MET A 1 122 ? 1.704 3.371 -7.513 1.00 97.94 122 MET A CA 1
ATOM 957 C C . MET A 1 122 ? 1.631 4.608 -8.416 1.00 97.94 122 MET A C 1
ATOM 959 O O . MET A 1 122 ? 2.282 4.637 -9.460 1.00 97.94 122 MET A O 1
ATOM 963 N N . ARG A 1 123 ? 0.893 5.655 -8.026 1.00 96.81 123 ARG A N 1
ATOM 964 C CA . ARG A 1 123 ? 0.730 6.871 -8.837 1.00 96.81 123 ARG A CA 1
ATOM 965 C C . ARG A 1 123 ? 2.064 7.482 -9.268 1.00 96.81 123 ARG A C 1
ATOM 967 O O . ARG A 1 123 ? 2.275 7.700 -10.455 1.00 96.81 123 ARG A O 1
ATOM 974 N N . PHE A 1 124 ? 2.977 7.704 -8.322 1.00 93.88 124 PHE A N 1
ATOM 975 C CA . PHE A 1 124 ? 4.277 8.315 -8.621 1.00 93.88 124 PHE A CA 1
ATOM 976 C C . PHE A 1 124 ? 5.121 7.460 -9.575 1.00 93.88 124 PHE A C 1
ATOM 978 O O . PHE A 1 124 ? 5.822 7.991 -10.435 1.00 93.88 124 PHE A O 1
ATOM 985 N N . PHE A 1 125 ? 5.035 6.131 -9.454 1.00 96.06 125 PHE A N 1
ATOM 986 C CA . PHE A 1 125 ? 5.695 5.226 -10.387 1.00 96.06 125 PHE A CA 1
ATOM 987 C C . PHE A 1 125 ? 5.166 5.424 -11.811 1.00 96.06 125 PHE A C 1
ATOM 989 O O . PHE A 1 125 ? 5.961 5.603 -12.732 1.00 96.06 125 PHE A O 1
ATOM 996 N N . TYR A 1 126 ? 3.845 5.454 -11.997 1.00 97.12 126 TYR A N 1
ATOM 997 C CA . TYR A 1 126 ? 3.259 5.637 -13.325 1.00 97.12 126 TYR A CA 1
ATOM 998 C C . TYR A 1 126 ? 3.541 7.016 -13.919 1.00 97.12 126 TYR A C 1
ATOM 1000 O O . TYR A 1 126 ? 3.912 7.092 -15.088 1.00 97.12 126 TYR A O 1
ATOM 1008 N N . ASP A 1 127 ? 3.486 8.078 -13.112 1.00 96.25 127 ASP A N 1
ATOM 1009 C CA . ASP A 1 127 ? 3.841 9.435 -13.549 1.00 96.25 127 ASP A CA 1
ATOM 1010 C C . ASP A 1 127 ? 5.298 9.515 -14.061 1.00 96.25 127 ASP A C 1
ATOM 1012 O O . ASP A 1 127 ? 5.614 10.290 -14.969 1.00 96.25 127 ASP A O 1
ATOM 1016 N N . MET A 1 128 ? 6.198 8.700 -13.494 1.00 95.94 128 MET A N 1
ATOM 1017 C CA . MET A 1 128 ? 7.581 8.556 -13.956 1.00 95.94 128 MET A CA 1
ATOM 1018 C C . MET A 1 128 ? 7.674 7.721 -15.241 1.00 95.94 128 MET A C 1
ATOM 1020 O O . MET A 1 128 ? 8.349 8.135 -16.183 1.00 95.94 128 MET A O 1
ATOM 1024 N N . MET A 1 129 ? 7.005 6.564 -15.296 1.00 96.12 129 MET A N 1
ATOM 1025 C CA . MET A 1 129 ? 7.040 5.670 -16.463 1.00 96.12 129 MET A CA 1
ATOM 1026 C C . MET A 1 129 ? 6.420 6.297 -17.709 1.00 96.12 129 MET A C 1
ATOM 1028 O O . MET A 1 129 ? 6.874 6.029 -18.817 1.00 96.12 129 MET A O 1
ATOM 1032 N N . ASP A 1 130 ? 5.457 7.204 -17.551 1.00 95.56 130 ASP A N 1
ATOM 1033 C CA . ASP A 1 130 ? 4.850 7.935 -18.667 1.00 95.56 130 ASP A CA 1
ATOM 1034 C C . ASP A 1 130 ? 5.834 8.881 -19.394 1.00 95.56 130 ASP A C 1
ATOM 1036 O O . ASP A 1 130 ? 5.470 9.486 -20.404 1.00 95.56 130 ASP A O 1
ATOM 1040 N N . ARG A 1 131 ? 7.091 8.971 -18.930 1.00 95.50 131 ARG A N 1
ATOM 1041 C CA . ARG A 1 131 ? 8.212 9.671 -19.583 1.00 95.50 131 ARG A CA 1
ATOM 1042 C C . ARG A 1 131 ? 9.232 8.727 -20.231 1.00 95.50 131 ARG A C 1
ATOM 1044 O O . ARG A 1 131 ? 10.135 9.192 -20.921 1.00 95.50 131 ARG A O 1
ATOM 1051 N N . GLU A 1 132 ? 9.111 7.419 -20.018 1.00 95.94 132 GLU A N 1
ATOM 1052 C CA . GLU A 1 132 ? 10.045 6.415 -20.530 1.00 95.94 132 GLU A CA 1
ATOM 1053 C C . GLU A 1 132 ? 9.669 6.002 -21.960 1.00 95.94 132 GLU A C 1
ATOM 1055 O O . GLU A 1 132 ? 8.565 5.519 -22.221 1.00 95.94 132 GLU A O 1
ATOM 1060 N N . GLY A 1 133 ? 10.608 6.132 -22.902 1.00 96.81 133 GLY A N 1
ATOM 1061 C CA . GLY A 1 133 ? 10.382 5.804 -24.317 1.00 96.81 133 GLY A CA 1
ATOM 1062 C C . GLY A 1 133 ? 9.817 4.391 -24.546 1.00 96.81 133 GLY A C 1
ATOM 1063 O O . GLY A 1 133 ? 8.753 4.270 -25.158 1.00 96.81 133 GLY A O 1
ATOM 1064 N N . PRO A 1 134 ? 10.450 3.326 -24.009 1.00 97.25 134 PRO A N 1
ATOM 1065 C CA . PRO A 1 134 ? 9.945 1.957 -24.144 1.00 97.25 134 PRO A CA 1
ATOM 1066 C C . PRO A 1 134 ? 8.544 1.744 -23.550 1.00 97.25 134 PRO A C 1
ATOM 1068 O O . PRO A 1 134 ? 7.800 0.894 -24.032 1.00 97.25 134 PRO A O 1
ATOM 1071 N N . TRP A 1 135 ? 8.170 2.505 -22.516 1.00 97.56 135 TRP A N 1
ATOM 1072 C CA . TRP A 1 135 ? 6.844 2.437 -21.894 1.00 97.56 135 TRP A CA 1
ATOM 1073 C C . TRP A 1 135 ? 5.764 3.035 -22.792 1.00 97.56 135 TRP A C 1
ATOM 1075 O O . TRP A 1 135 ? 4.719 2.422 -23.019 1.00 97.56 135 TRP A O 1
ATOM 1085 N N . ILE A 1 136 ? 6.043 4.216 -23.349 1.00 97.44 136 ILE A N 1
ATOM 1086 C CA . ILE A 1 136 ? 5.149 4.912 -24.278 1.00 97.44 136 ILE A CA 1
ATOM 1087 C C . ILE A 1 136 ? 4.960 4.082 -25.553 1.00 97.44 136 ILE A C 1
ATOM 1089 O O . ILE A 1 136 ? 3.827 3.891 -25.991 1.00 97.44 136 ILE A O 1
ATOM 1093 N N . GLN A 1 137 ? 6.049 3.549 -26.115 1.00 97.56 137 GLN A N 1
ATOM 1094 C CA . GLN A 1 137 ? 6.020 2.709 -27.320 1.00 97.56 137 GLN A CA 1
ATOM 1095 C C . GLN A 1 137 ? 5.183 1.438 -27.134 1.00 97.56 137 GLN A C 1
ATOM 1097 O O . GLN A 1 137 ? 4.536 0.988 -28.073 1.00 97.56 137 GLN A O 1
ATOM 1102 N N . ALA A 1 138 ? 5.155 0.887 -25.919 1.00 96.44 138 ALA A N 1
ATOM 1103 C CA . ALA A 1 138 ? 4.338 -0.272 -25.572 1.00 96.44 138 ALA A CA 1
ATOM 1104 C C . ALA A 1 138 ? 2.865 0.070 -25.260 1.00 96.44 138 ALA A C 1
ATOM 1106 O O . ALA A 1 138 ? 2.118 -0.808 -24.834 1.00 96.44 138 ALA A O 1
ATOM 1107 N N . GLY A 1 139 ? 2.437 1.327 -25.426 1.00 96.38 139 GLY A N 1
ATOM 1108 C CA . GLY A 1 139 ? 1.057 1.748 -25.170 1.00 96.38 139 GLY A CA 1
ATOM 1109 C C . GLY A 1 139 ? 0.734 2.025 -23.699 1.00 96.38 139 GLY A C 1
ATOM 1110 O O . GLY A 1 139 ? -0.432 1.981 -23.323 1.00 96.38 139 GLY A O 1
ATOM 1111 N N . ARG A 1 140 ? 1.742 2.335 -22.869 1.00 95.00 140 ARG A N 1
ATOM 1112 C CA . ARG A 1 140 ? 1.608 2.601 -21.419 1.00 95.00 140 ARG A CA 1
ATOM 1113 C C . ARG A 1 140 ? 0.949 1.445 -20.640 1.00 95.00 140 ARG A C 1
ATOM 1115 O O . ARG A 1 140 ? -0.057 1.656 -19.961 1.00 95.00 140 ARG A O 1
ATOM 1122 N N . PRO A 1 141 ? 1.491 0.217 -20.723 1.00 94.38 141 PRO A N 1
ATOM 1123 C CA . PRO A 1 141 ? 0.840 -0.970 -20.174 1.00 94.38 141 PRO A CA 1
ATOM 1124 C C . PRO A 1 141 ? 0.921 -1.009 -18.638 1.00 94.38 141 PRO A C 1
ATOM 1126 O O . PRO A 1 141 ? 1.946 -1.408 -18.086 1.00 94.38 141 PRO A O 1
ATOM 1129 N N . ARG A 1 142 ? -0.166 -0.655 -17.944 1.00 94.19 142 ARG A N 1
ATOM 1130 C CA . ARG A 1 142 ? -0.276 -0.714 -16.473 1.00 94.19 142 ARG A CA 1
ATOM 1131 C C . ARG A 1 142 ? -0.845 -2.067 -16.035 1.00 94.19 142 ARG A C 1
ATOM 1133 O O . ARG A 1 142 ? -1.863 -2.491 -16.568 1.00 94.19 142 ARG A O 1
ATOM 1140 N N . ASP A 1 143 ? -0.190 -2.734 -15.083 1.00 90.81 143 ASP A N 1
ATOM 1141 C CA . ASP A 1 143 ? -0.720 -3.962 -14.457 1.00 90.81 143 ASP A CA 1
ATOM 1142 C C . ASP A 1 143 ? -1.776 -3.640 -13.383 1.00 90.81 143 ASP A C 1
ATOM 1144 O O . ASP A 1 143 ? -2.610 -4.482 -13.058 1.00 90.81 143 ASP A O 1
ATOM 1148 N N . LEU A 1 144 ? -1.760 -2.416 -12.847 1.00 84.88 144 LEU A N 1
ATOM 1149 C CA . LEU A 1 144 ? -2.809 -1.903 -11.976 1.00 84.88 144 LEU A CA 1
ATOM 1150 C C . LEU A 1 144 ? -3.937 -1.318 -12.842 1.00 84.88 144 LEU A C 1
ATOM 1152 O O . LEU A 1 144 ? -3.756 -0.253 -13.440 1.00 84.88 144 LEU A O 1
ATOM 1156 N N . VAL A 1 145 ? -5.059 -2.039 -12.925 1.00 60.38 145 VAL A N 1
ATOM 1157 C CA . VAL A 1 145 ? -6.295 -1.609 -13.609 1.00 60.38 145 VAL A CA 1
ATOM 1158 C C . VAL A 1 145 ? -7.147 -0.752 -12.678 1.00 60.38 145 VAL A C 1
ATOM 1160 O O . VAL A 1 145 ? -7.318 -1.141 -11.500 1.00 60.38 145 VAL A O 1
#

Foldseek 3Di:
DDCVPPFDADPPPRHTFDDPDDLAWDWGQDPPPRDTDIDHDPPVSVVCVVVLQVQLCVQLVVLVVQLVVLVVVQVPDVVRAPVSLVSNLVSQLSSLLRSLVSSCVVPVVCVVCSLVVSCVSCVVSLVVLCPPPNCVVVVNDHPND

Radius of gyration: 22.14 Å; chains: 1; bounding box: 52×19×65 Å